Protein AF-A0A1C0BX47-F1 (afdb_monomer)

Secondary structure (DSSP, 8-state):
-HHHHHHHHHHHHHHHHHTHHHHHHHHHHHHHTT-S--HHHHHHH-HHHHHHHHHHHHHHHHHHHHHHHHHHTTSS-HHHHHHHHHHHHHHHHHTT-HHHHHHHHHHHHHHHHHSTT----HHHHTT-HHHHHHHHHHHHHHHHHHHHHHHHHHH-

Mean predicted aligned error: 7.4 Å

Foldseek 3Di:
DLLVVLLVLLVVLLVVLLCLLVVLVVVVVVVCVVPPDDPVRCVVVDVVSVLSNLLSVLSNLVSVLSVLCSVCLPPPCLLLNLVLLVLVLVLCVLSVNVVSNVSSVVSSVSSPVVDPPDPNDVVVLVPDPSSVVSVVSSVVSNVSSVVSSVSVVVVD

Nearest PDB structures (foldseek):
  1i4t-assembly2_A-2  TM=2.248E-01  e=2.050E+00  Homo sapiens
  1i4d-assembly1_B  TM=2.507E-01  e=2.766E+00  Homo sapiens
  1i4d-assembly1_A  TM=2.828E-01  e=4.123E+00  Homo sapiens

Solvent-accessible surface area (backbone atoms only — not comparable to full-atom values): 8560 Å² total; per-residue (Å²): 118,68,66,64,56,52,47,49,52,45,50,52,52,26,53,58,27,53,44,34,46,56,53,50,51,52,56,50,52,59,64,36,65,93,45,101,52,52,74,66,55,47,39,71,73,33,63,68,56,41,42,51,49,53,50,26,60,50,30,40,57,53,21,50,50,44,50,54,45,59,73,45,70,82,50,100,48,60,67,48,49,46,54,48,46,52,52,51,33,52,27,27,58,48,59,65,39,62,71,59,27,53,54,47,51,52,50,43,53,54,55,52,71,70,50,84,78,76,76,85,56,68,80,64,44,77,77,33,74,67,43,51,54,50,49,53,56,47,50,54,51,36,52,53,20,52,51,46,35,54,53,50,62,74,74,106

Radius of gyration: 17.65 Å; Cα contacts (8 Å, |Δi|>4): 127; chains: 1; bounding box: 40×37×51 Å

Structure (mmCIF, N/CA/C/O backbone):
data_AF-A0A1C0BX47-F1
#
_entry.id   AF-A0A1C0BX47-F1
#
loop_
_atom_site.group_PDB
_atom_site.id
_atom_site.type_symbol
_atom_site.label_atom_id
_atom_site.label_alt_id
_atom_site.label_comp_id
_atom_site.label_asym_id
_atom_site.label_entity_id
_atom_site.label_seq_id
_atom_site.pdbx_PDB_ins_code
_atom_site.Cartn_x
_atom_site.Cartn_y
_atom_site.Cartn_z
_atom_site.occupancy
_atom_site.B_iso_or_equiv
_atom_site.auth_seq_id
_atom_site.auth_comp_id
_atom_site.auth_asym_id
_atom_site.auth_atom_id
_atom_site.pdbx_PDB_model_num
ATOM 1 N N . MET A 1 1 ? 18.351 7.161 -19.529 1.00 45.78 1 MET A N 1
ATOM 2 C CA . MET A 1 1 ? 17.428 8.262 -19.150 1.00 45.78 1 MET A CA 1
ATOM 3 C C . MET A 1 1 ? 16.031 7.789 -18.699 1.00 45.78 1 MET A C 1
ATOM 5 O O . MET A 1 1 ? 15.492 8.370 -17.764 1.00 45.78 1 MET A O 1
ATOM 9 N N . LYS A 1 2 ? 15.442 6.728 -19.290 1.00 59.78 2 LYS A N 1
ATOM 10 C CA . LYS A 1 2 ? 14.121 6.189 -18.876 1.00 59.78 2 LYS A CA 1
ATOM 11 C C . LYS A 1 2 ? 14.103 5.547 -17.471 1.00 59.78 2 LYS A C 1
ATOM 13 O O . LYS A 1 2 ? 13.150 5.755 -16.728 1.00 59.78 2 LYS A O 1
ATOM 18 N N . THR A 1 3 ? 15.180 4.867 -17.065 1.00 67.62 3 THR A N 1
ATOM 19 C CA . THR A 1 3 ? 15.319 4.230 -15.735 1.00 67.62 3 THR A CA 1
ATOM 20 C C . THR A 1 3 ? 15.207 5.208 -14.572 1.00 67.62 3 THR A C 1
ATOM 22 O O . THR A 1 3 ? 14.560 4.907 -13.576 1.00 67.62 3 THR A O 1
ATOM 25 N N . THR A 1 4 ? 15.823 6.386 -14.682 1.00 73.69 4 THR A N 1
ATOM 26 C CA . THR A 1 4 ? 15.829 7.388 -13.608 1.00 73.69 4 THR A CA 1
ATOM 27 C C . THR A 1 4 ? 14.433 7.955 -13.368 1.00 73.69 4 THR A C 1
ATOM 29 O O . THR A 1 4 ? 14.046 8.150 -12.221 1.00 73.69 4 THR A O 1
ATOM 32 N N . LYS A 1 5 ? 13.646 8.163 -14.436 1.00 80.31 5 LYS A N 1
ATOM 33 C CA . LYS A 1 5 ? 12.240 8.581 -14.322 1.00 80.31 5 LYS A CA 1
ATOM 34 C C . LYS A 1 5 ? 11.388 7.486 -13.672 1.00 80.31 5 LYS A C 1
ATOM 36 O O . LYS A 1 5 ? 10.643 7.788 -12.750 1.00 80.31 5 LYS A O 1
ATOM 41 N N . LEU A 1 6 ? 11.554 6.224 -14.078 1.00 80.94 6 LEU A N 1
ATOM 42 C CA . LEU A 1 6 ? 10.836 5.094 -13.474 1.00 80.94 6 LEU A CA 1
ATOM 43 C C . LEU A 1 6 ? 11.162 4.947 -11.979 1.00 80.94 6 LEU A C 1
ATOM 45 O O . LEU A 1 6 ? 10.259 4.871 -11.154 1.00 80.94 6 LEU A O 1
ATOM 49 N N . LYS A 1 7 ? 12.444 5.018 -11.601 1.00 84.00 7 LYS A N 1
ATOM 50 C CA . LYS A 1 7 ? 12.859 4.975 -10.189 1.00 84.00 7 LYS A CA 1
ATOM 51 C C . LYS A 1 7 ? 12.267 6.115 -9.356 1.00 84.00 7 LYS A C 1
ATOM 53 O O . LYS A 1 7 ? 11.941 5.887 -8.195 1.00 84.00 7 LYS A O 1
ATOM 58 N N . LYS A 1 8 ? 12.109 7.315 -9.931 1.00 86.50 8 LYS A N 1
ATOM 59 C CA . LYS A 1 8 ? 11.425 8.435 -9.263 1.00 86.50 8 LYS A CA 1
ATOM 60 C C . LYS A 1 8 ? 9.955 8.110 -8.984 1.00 86.50 8 LYS A C 1
ATOM 62 O O . LYS A 1 8 ? 9.528 8.299 -7.853 1.00 86.50 8 LYS A O 1
ATOM 67 N N . TRP A 1 9 ? 9.227 7.556 -9.957 1.00 87.62 9 TRP A N 1
ATOM 68 C CA . TRP A 1 9 ? 7.834 7.129 -9.765 1.00 87.62 9 TRP A CA 1
ATOM 69 C C . TRP A 1 9 ? 7.689 6.076 -8.660 1.00 87.62 9 TRP A C 1
ATOM 71 O O . TRP A 1 9 ? 6.834 6.221 -7.791 1.00 87.62 9 TRP A O 1
ATOM 81 N N . TYR A 1 10 ? 8.570 5.070 -8.632 1.00 87.38 10 TYR A N 1
ATOM 82 C CA . TYR A 1 10 ? 8.589 4.076 -7.551 1.00 87.38 10 TYR A CA 1
ATOM 83 C C . TYR A 1 10 ? 8.862 4.705 -6.180 1.00 87.38 10 TYR A C 1
ATOM 85 O O . TYR A 1 10 ? 8.201 4.355 -5.208 1.00 87.38 10 TYR A O 1
ATOM 93 N N . SER A 1 11 ? 9.809 5.644 -6.083 1.00 90.12 11 SER A N 1
ATOM 94 C CA . SER A 1 11 ? 10.070 6.350 -4.822 1.00 90.12 11 SER A CA 1
ATOM 95 C C . SER A 1 11 ? 8.883 7.212 -4.379 1.00 90.12 11 SER A C 1
ATOM 97 O O . SER A 1 11 ? 8.585 7.238 -3.191 1.00 90.12 11 SER A O 1
ATOM 99 N N . MET A 1 12 ? 8.185 7.886 -5.299 1.00 89.81 12 MET A N 1
ATOM 100 C CA . MET A 1 12 ? 6.980 8.659 -4.960 1.00 89.81 12 MET A CA 1
ATOM 101 C C . MET A 1 12 ? 5.876 7.755 -4.403 1.00 89.81 12 MET A C 1
ATOM 103 O O . MET A 1 12 ? 5.318 8.053 -3.351 1.00 89.81 12 MET A O 1
ATOM 107 N N . ALA A 1 13 ? 5.607 6.623 -5.060 1.00 89.75 13 ALA A N 1
ATOM 108 C CA . ALA A 1 13 ? 4.628 5.651 -4.577 1.00 89.75 13 ALA A CA 1
ATOM 109 C C . ALA A 1 13 ? 5.023 5.055 -3.216 1.00 89.75 13 ALA A C 1
ATOM 111 O O . ALA A 1 13 ? 4.173 4.921 -2.342 1.00 89.75 13 ALA A O 1
ATOM 112 N N . GLN A 1 14 ? 6.314 4.760 -3.014 1.00 91.56 14 GLN A N 1
ATOM 113 C CA . GLN A 1 14 ? 6.843 4.289 -1.733 1.00 91.56 14 GLN A CA 1
ATOM 114 C C . GLN A 1 14 ? 6.539 5.290 -0.608 1.00 91.56 14 GLN A C 1
ATOM 116 O O . GLN A 1 14 ? 6.008 4.898 0.426 1.00 91.56 14 GLN A O 1
ATOM 121 N N . VAL A 1 15 ? 6.836 6.578 -0.816 1.00 91.69 15 VAL A N 1
ATOM 122 C CA . VAL A 1 15 ? 6.554 7.624 0.180 1.00 91.69 15 VAL A CA 1
ATOM 123 C C . VAL A 1 15 ? 5.054 7.709 0.459 1.00 91.69 15 VAL A C 1
ATOM 125 O O . VAL A 1 15 ? 4.657 7.683 1.617 1.00 91.69 15 VAL A O 1
ATOM 128 N N . LEU A 1 16 ? 4.212 7.732 -0.576 1.00 91.00 16 LEU A N 1
ATOM 129 C CA . LEU A 1 16 ? 2.755 7.818 -0.412 1.00 91.00 16 LEU A CA 1
ATOM 130 C C . LEU A 1 16 ? 2.160 6.646 0.382 1.00 91.00 16 LEU A C 1
ATOM 132 O O . LEU A 1 16 ? 1.233 6.854 1.162 1.00 91.00 16 LEU A O 1
ATOM 136 N N . LEU A 1 17 ? 2.679 5.432 0.191 1.00 89.44 17 LEU A N 1
ATOM 137 C CA . LEU A 1 17 ? 2.257 4.241 0.937 1.00 89.44 17 LEU A CA 1
ATOM 138 C C . LEU A 1 17 ? 2.780 4.245 2.382 1.00 89.44 17 LEU A C 1
ATOM 140 O O . LEU A 1 17 ? 2.068 3.837 3.294 1.00 89.44 17 LEU A O 1
ATOM 144 N N . CYS A 1 18 ? 3.996 4.742 2.624 1.00 90.81 18 CYS A N 1
ATOM 145 C CA . CYS A 1 18 ? 4.516 4.909 3.986 1.00 90.81 18 CYS A CA 1
ATOM 146 C C . CYS A 1 18 ? 3.773 5.992 4.781 1.00 90.81 18 CYS A C 1
ATOM 148 O O . CYS A 1 18 ? 3.770 5.941 6.006 1.00 90.81 18 CYS A O 1
ATOM 150 N N . MET A 1 19 ? 3.140 6.957 4.108 1.00 89.94 19 MET A N 1
ATOM 151 C CA . MET A 1 19 ? 2.367 8.017 4.763 1.00 89.94 19 MET A CA 1
ATOM 152 C C . MET A 1 19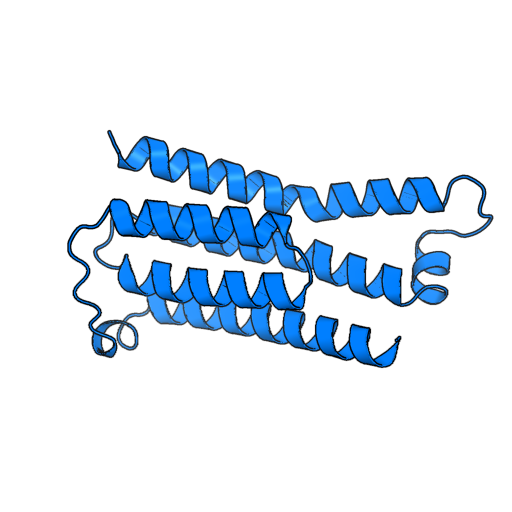 ? 0.958 7.569 5.185 1.00 89.94 19 MET A C 1
ATOM 154 O O . MET A 1 19 ? 0.318 8.286 5.952 1.00 89.94 19 MET A O 1
ATOM 158 N N . THR A 1 20 ? 0.457 6.404 4.743 1.00 89.88 20 THR A N 1
ATOM 159 C CA . THR A 1 20 ? -0.915 5.971 5.079 1.00 89.88 20 THR A CA 1
ATOM 160 C C . THR A 1 20 ? -1.181 5.857 6.585 1.00 89.88 20 THR A C 1
ATOM 162 O O . THR A 1 20 ? -2.204 6.382 7.016 1.00 89.88 20 THR A O 1
ATOM 165 N N . PRO A 1 21 ? -0.313 5.242 7.416 1.00 88.81 21 PRO A N 1
ATOM 166 C CA . PRO A 1 21 ? -0.556 5.162 8.859 1.00 88.81 21 PRO A CA 1
ATOM 167 C C . PRO A 1 21 ? -0.703 6.542 9.509 1.00 88.81 21 PRO A C 1
ATOM 169 O O . PRO A 1 21 ? -1.532 6.731 10.394 1.00 88.81 21 PRO A O 1
ATOM 172 N N . ILE A 1 22 ? 0.058 7.527 9.023 1.00 90.50 22 ILE A N 1
ATOM 173 C CA . ILE A 1 22 ? -0.014 8.912 9.499 1.00 90.50 22 ILE A CA 1
ATOM 174 C C . ILE A 1 22 ? -1.348 9.541 9.083 1.00 90.50 22 ILE A C 1
ATOM 176 O O . ILE A 1 22 ? -2.015 10.166 9.902 1.00 90.50 22 ILE A O 1
ATOM 180 N N . MET A 1 23 ? -1.775 9.340 7.832 1.00 89.06 23 MET A N 1
ATOM 181 C CA . MET A 1 23 ? -3.084 9.807 7.358 1.00 89.06 23 MET A CA 1
ATOM 182 C C . MET A 1 23 ? -4.235 9.194 8.164 1.00 89.06 23 MET A C 1
ATOM 184 O O . MET A 1 23 ? -5.155 9.912 8.548 1.00 89.06 23 MET A O 1
ATOM 188 N N . PHE A 1 24 ? -4.159 7.897 8.467 1.00 89.75 24 PHE A N 1
ATOM 189 C CA . PHE A 1 24 ? -5.136 7.217 9.312 1.00 89.75 24 PHE A CA 1
ATOM 190 C C . PHE A 1 24 ? -5.180 7.822 10.722 1.00 89.75 24 PHE A C 1
ATOM 192 O O . PHE A 1 24 ? -6.253 8.155 11.218 1.00 89.75 24 PHE A O 1
ATOM 199 N N . TYR A 1 25 ? -4.019 8.035 11.348 1.00 88.56 25 TYR A N 1
ATOM 200 C CA . TYR A 1 25 ? -3.942 8.643 12.676 1.00 88.56 25 TYR A CA 1
ATOM 201 C C . TYR A 1 25 ? -4.584 10.036 12.715 1.00 88.56 25 TYR A C 1
ATOM 203 O O . TYR A 1 25 ? -5.325 10.354 13.644 1.00 88.56 25 TYR A O 1
ATOM 211 N N . ILE A 1 26 ? -4.345 10.853 11.685 1.00 88.50 26 ILE A N 1
ATOM 212 C CA . ILE A 1 26 ? -4.970 12.174 11.544 1.00 88.50 26 ILE A CA 1
ATOM 213 C C . ILE A 1 26 ? -6.497 12.037 11.448 1.00 88.50 26 ILE A C 1
ATOM 215 O O . ILE A 1 26 ? -7.218 12.730 12.162 1.00 88.50 26 ILE A O 1
ATOM 219 N N . GLN A 1 27 ? -7.002 11.123 10.614 1.00 87.00 27 GLN A N 1
ATOM 220 C CA . GLN A 1 27 ? -8.445 10.883 10.464 1.00 87.00 27 GLN A CA 1
ATOM 221 C C . GLN A 1 27 ? -9.104 10.453 11.778 1.00 87.00 27 GLN A C 1
ATOM 223 O O . GLN A 1 27 ? -10.191 10.928 12.107 1.00 87.00 27 GLN A O 1
ATOM 228 N N . VAL A 1 28 ? -8.447 9.581 12.540 1.00 87.31 28 VAL A N 1
ATOM 229 C CA . VAL A 1 28 ? -8.957 9.146 13.841 1.00 87.31 28 VAL A CA 1
ATOM 230 C C . VAL A 1 28 ? -8.893 10.274 14.863 1.00 87.31 28 VAL A C 1
ATOM 232 O O . VAL A 1 28 ? -9.862 10.493 15.578 1.00 87.31 28 VAL A O 1
ATOM 235 N N . SER A 1 29 ? -7.815 11.056 14.873 1.00 85.69 29 SER A N 1
ATOM 236 C CA . SER A 1 29 ? -7.683 12.224 15.749 1.00 85.69 29 SER A CA 1
ATOM 237 C C . SER A 1 29 ? -8.824 13.223 15.530 1.00 85.69 29 SER A C 1
ATOM 239 O O . SER A 1 29 ? -9.369 13.746 16.496 1.00 85.69 29 SER A O 1
ATOM 241 N N . TYR A 1 30 ? -9.265 13.427 14.284 1.00 85.56 30 TYR A N 1
ATOM 242 C CA . TYR A 1 30 ? -10.454 14.235 13.995 1.00 85.56 30 TYR A CA 1
ATOM 243 C C . TYR A 1 30 ? -11.755 13.635 14.531 1.00 85.56 30 TYR A C 1
ATOM 245 O O . TYR A 1 30 ? -12.597 14.385 15.014 1.00 85.56 30 TYR A O 1
ATOM 253 N N . LYS A 1 31 ? -11.926 12.309 14.476 1.00 82.12 31 LYS A N 1
ATOM 254 C CA . LYS A 1 31 ? -13.089 11.637 15.084 1.00 82.12 31 LYS A CA 1
ATOM 255 C C . LYS A 1 31 ? -13.084 11.725 16.612 1.00 82.12 31 LYS A C 1
ATOM 257 O O . LYS A 1 31 ? -14.150 11.716 17.216 1.00 82.12 31 LYS A O 1
ATOM 262 N N . LEU A 1 32 ? -11.900 11.800 17.219 1.00 83.75 32 LEU A N 1
ATOM 263 C CA . LEU A 1 32 ? -11.744 11.887 18.668 1.00 83.75 32 LEU A CA 1
ATOM 264 C C . LEU A 1 32 ? -12.050 13.290 19.208 1.00 83.75 32 LEU A C 1
ATOM 266 O O . LEU A 1 32 ? -12.492 13.418 20.349 1.00 83.75 32 LEU A O 1
ATOM 270 N N . ILE A 1 33 ? -11.876 14.338 18.392 1.00 80.62 33 ILE A N 1
ATOM 271 C CA . ILE A 1 33 ? -12.233 15.716 18.754 1.00 80.62 33 ILE A CA 1
ATOM 272 C C . ILE A 1 33 ? -13.751 15.800 18.979 1.00 80.62 33 ILE A C 1
ATOM 274 O O . ILE A 1 33 ? -14.541 15.763 18.040 1.00 80.62 33 ILE A O 1
ATOM 278 N N . GLY A 1 34 ? -14.151 15.920 20.247 1.00 71.69 34 GLY A N 1
ATOM 279 C CA . GLY A 1 34 ? -15.555 15.966 20.672 1.00 71.69 34 GLY A CA 1
ATOM 280 C C . GLY A 1 34 ? -16.108 14.641 21.209 1.00 71.69 34 GLY A C 1
ATOM 281 O O . GLY A 1 34 ? -17.237 14.617 21.694 1.00 71.69 34 GLY A O 1
ATOM 282 N N . SER A 1 35 ? -15.323 13.561 21.183 1.00 71.69 35 SER A N 1
ATOM 283 C CA . SER A 1 35 ? -15.628 12.312 21.890 1.00 71.69 35 SER A CA 1
ATOM 284 C C . SER A 1 35 ? -14.833 12.240 23.201 1.00 71.69 35 SER A C 1
ATOM 286 O O . SER A 1 35 ? -13.677 12.647 23.239 1.00 71.69 35 SER A O 1
ATOM 288 N N . ASN A 1 36 ? -15.413 11.692 24.274 1.00 75.62 36 ASN A N 1
ATOM 289 C CA . ASN A 1 36 ? -14.691 11.426 25.534 1.00 75.62 36 ASN A CA 1
ATOM 290 C C . ASN A 1 36 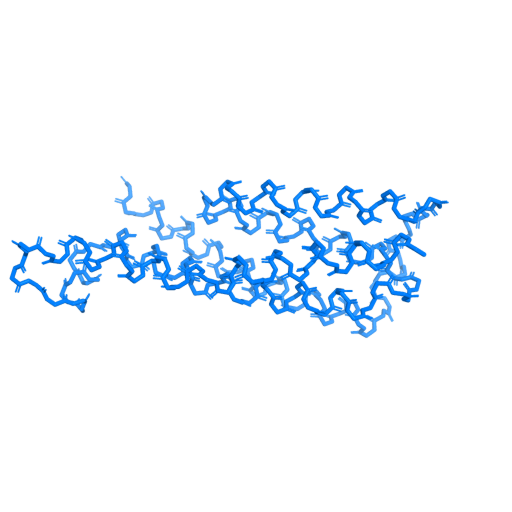? -13.862 10.126 25.485 1.00 75.62 36 ASN A C 1
ATOM 292 O O . ASN A 1 36 ? -13.504 9.577 26.526 1.00 75.62 36 ASN A O 1
ATOM 296 N N . LEU A 1 37 ? -13.628 9.585 24.290 1.00 78.56 37 LEU A N 1
ATOM 297 C CA . LEU A 1 37 ? -12.951 8.312 24.089 1.00 78.56 37 LEU A CA 1
ATOM 298 C C . LEU A 1 37 ? -11.488 8.558 23.739 1.00 78.56 37 LEU A C 1
ATOM 300 O O . LEU A 1 37 ? -11.156 9.544 23.090 1.00 78.56 37 LEU A O 1
ATOM 304 N N . ASP A 1 38 ? -10.627 7.639 24.161 1.00 81.50 38 ASP A N 1
ATOM 305 C CA . ASP A 1 38 ? -9.242 7.571 23.700 1.00 81.50 38 ASP A CA 1
ATOM 306 C C . ASP A 1 38 ? -9.136 6.649 22.469 1.00 81.50 38 ASP A C 1
ATOM 308 O O . ASP A 1 38 ? -10.071 5.905 22.151 1.00 81.50 38 ASP A O 1
ATOM 312 N N . LEU A 1 39 ? -7.991 6.658 21.781 1.00 76.69 39 LEU A N 1
ATOM 313 C CA . LEU A 1 39 ? -7.715 5.836 20.593 1.00 76.69 39 LEU A CA 1
ATOM 314 C C . LEU A 1 39 ? -8.081 4.363 20.784 1.00 76.69 39 LEU A C 1
ATOM 316 O O . LEU A 1 39 ? -8.691 3.753 19.905 1.00 76.69 39 LEU A O 1
ATOM 320 N N . GLN A 1 40 ? -7.717 3.802 21.935 1.00 79.50 40 GLN A N 1
ATOM 321 C CA . GLN A 1 40 ? -8.007 2.412 22.262 1.00 79.50 40 GLN A CA 1
ATOM 322 C C . GLN A 1 40 ? -9.511 2.174 22.443 1.00 79.50 40 GLN A C 1
ATOM 324 O O . GLN A 1 40 ? -10.046 1.217 21.889 1.00 79.50 40 GLN A O 1
ATOM 329 N N . GLY A 1 41 ? -10.208 3.089 23.122 1.00 79.19 41 GLY A N 1
ATOM 330 C CA . GLY A 1 41 ? -11.659 3.011 23.292 1.00 79.19 41 GLY A CA 1
ATOM 331 C C . GLY A 1 41 ? -12.411 3.093 21.961 1.00 79.19 41 GLY A C 1
ATOM 332 O O . GLY A 1 41 ? -13.395 2.386 21.766 1.00 79.19 41 GLY A O 1
ATOM 333 N N . LEU A 1 42 ? -11.919 3.890 21.007 1.00 81.00 42 LEU A N 1
ATOM 334 C CA . LEU A 1 42 ? -12.523 3.981 19.676 1.00 81.00 42 LEU A CA 1
ATOM 335 C C . LEU A 1 42 ? -12.286 2.717 18.832 1.00 81.00 42 LEU A C 1
ATOM 337 O O . LEU A 1 42 ? -13.177 2.299 18.098 1.00 81.00 42 LEU A O 1
ATOM 341 N N . LEU A 1 43 ? -11.106 2.100 18.939 1.00 80.94 43 LEU A N 1
ATOM 342 C CA . LEU A 1 43 ? -10.788 0.838 18.258 1.00 80.94 43 LEU A CA 1
ATOM 343 C C . LEU A 1 43 ? -11.630 -0.334 18.780 1.00 80.94 43 LEU A C 1
ATOM 345 O O . LEU A 1 43 ? -11.986 -1.219 18.006 1.00 80.94 43 LEU A O 1
ATOM 349 N N . GLU A 1 44 ? -11.939 -0.339 20.077 1.00 80.75 44 GLU A N 1
ATOM 350 C CA . GLU A 1 44 ? -12.794 -1.354 20.703 1.00 80.75 44 GLU A CA 1
ATOM 351 C C . GLU A 1 44 ? -14.278 -1.140 20.384 1.00 80.75 44 GLU A C 1
ATOM 353 O O . GLU A 1 44 ? -15.024 -2.108 20.234 1.00 80.75 44 GLU A O 1
ATOM 358 N N . GLN A 1 45 ? -14.710 0.116 20.252 1.00 82.44 45 GLN A N 1
ATOM 359 C CA . GLN A 1 45 ? -16.104 0.450 19.976 1.00 82.44 45 GLN A CA 1
ATOM 360 C C . GLN A 1 45 ? -16.470 0.322 18.490 1.00 82.44 45 GLN A C 1
ATOM 362 O O . GLN A 1 45 ? -17.579 -0.108 18.171 1.00 82.44 45 GLN A O 1
ATOM 367 N N . ASP A 1 46 ? -15.566 0.700 17.581 1.00 84.06 46 ASP A N 1
ATOM 368 C CA . ASP A 1 46 ? -15.805 0.704 16.136 1.00 84.06 46 ASP A CA 1
ATOM 369 C C . ASP A 1 46 ? -14.841 -0.250 15.414 1.00 84.06 46 ASP A C 1
ATOM 371 O O . ASP A 1 46 ? -13.709 0.085 15.044 1.00 84.06 46 ASP A O 1
ATOM 375 N N . ALA A 1 47 ? -15.333 -1.461 15.152 1.00 82.56 47 ALA A N 1
ATOM 376 C CA . ALA A 1 47 ? -14.584 -2.491 14.444 1.00 82.56 47 ALA A CA 1
ATOM 377 C C . ALA A 1 47 ? -14.187 -2.066 13.012 1.00 82.56 47 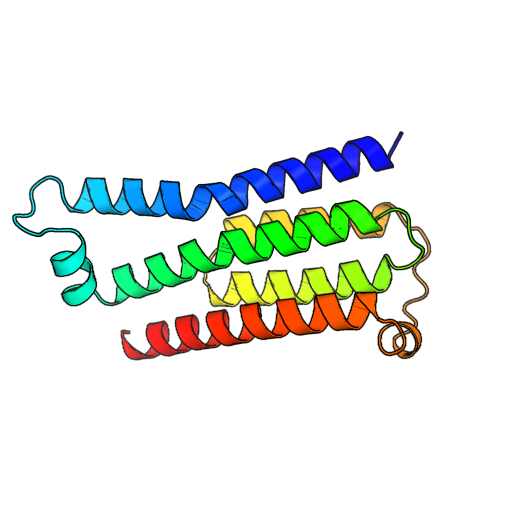ALA A C 1
ATOM 379 O O . ALA A 1 47 ? -13.171 -2.538 12.492 1.00 82.56 47 ALA A O 1
ATOM 380 N N . ALA A 1 48 ? -14.911 -1.131 12.379 1.00 84.75 48 ALA A N 1
ATOM 381 C CA . ALA A 1 48 ? -14.531 -0.603 11.069 1.00 84.75 48 ALA A CA 1
ATOM 382 C C . ALA A 1 48 ? -13.283 0.299 11.153 1.00 84.75 48 ALA A C 1
ATOM 384 O O . ALA A 1 48 ? -12.453 0.308 10.232 1.00 84.75 48 ALA A O 1
ATOM 385 N N . VAL A 1 49 ? -13.096 1.016 12.269 1.00 85.38 49 VAL A N 1
ATOM 386 C CA . VAL A 1 49 ? -11.873 1.795 12.539 1.00 85.38 49 VAL A CA 1
ATOM 387 C C . VAL A 1 49 ? -10.682 0.861 12.759 1.00 85.38 49 VAL A C 1
ATOM 389 O O . VAL A 1 49 ? -9.612 1.110 12.199 1.00 85.38 49 VAL A O 1
ATOM 392 N N . ALA A 1 50 ? -10.870 -0.248 13.478 1.00 86.56 50 ALA A N 1
ATOM 393 C CA . ALA A 1 50 ? -9.825 -1.256 13.677 1.00 86.56 50 ALA A CA 1
ATOM 394 C C . ALA A 1 50 ? -9.373 -1.912 12.359 1.00 86.56 50 ALA A C 1
ATOM 396 O O . ALA A 1 50 ? -8.175 -2.069 12.115 1.00 86.56 50 ALA A O 1
ATOM 397 N N . ILE A 1 51 ? -10.306 -2.226 11.458 1.00 86.88 51 ILE A N 1
ATOM 398 C CA . ILE A 1 51 ? -9.962 -2.742 10.124 1.00 86.88 51 ILE A CA 1
ATOM 399 C C . ILE A 1 51 ? -9.215 -1.698 9.297 1.00 86.88 51 ILE A C 1
ATOM 401 O O . ILE A 1 51 ? -8.220 -2.018 8.646 1.00 86.88 51 ILE A O 1
ATOM 405 N N . SER A 1 52 ? -9.665 -0.445 9.334 1.00 87.06 52 SER A N 1
ATOM 406 C CA . SER A 1 52 ? -9.011 0.649 8.611 1.00 87.06 52 SER A CA 1
ATOM 407 C C . SER A 1 52 ? -7.579 0.885 9.111 1.00 87.06 52 SER A C 1
ATOM 409 O O . SER A 1 52 ? -6.684 1.166 8.312 1.00 87.06 52 SER A O 1
ATOM 411 N N . PHE A 1 53 ? -7.336 0.693 10.411 1.00 88.00 53 PHE A N 1
ATOM 412 C CA . PHE A 1 53 ? -5.999 0.722 11.003 1.00 88.00 53 PHE A CA 1
ATOM 413 C C . PHE A 1 53 ? -5.106 -0.402 10.465 1.00 88.00 53 PHE A C 1
ATOM 415 O O . PHE A 1 53 ? -3.990 -0.147 10.007 1.00 88.00 53 PHE A O 1
ATOM 422 N N . LEU A 1 54 ? -5.613 -1.639 10.463 1.00 88.44 54 LEU A N 1
ATOM 423 C CA . LEU A 1 54 ? -4.925 -2.798 9.886 1.00 88.44 54 LEU A CA 1
ATOM 424 C C . LEU A 1 54 ? -4.578 -2.563 8.409 1.00 88.44 54 LEU A C 1
ATOM 426 O O . LEU A 1 54 ? -3.427 -2.748 8.008 1.00 88.44 54 LEU A O 1
ATOM 430 N N . ALA A 1 55 ? -5.534 -2.069 7.620 1.00 87.81 55 ALA A N 1
ATOM 431 C CA . ALA A 1 55 ? -5.317 -1.709 6.222 1.00 87.81 55 ALA A CA 1
ATOM 432 C C . ALA A 1 55 ? -4.225 -0.635 6.061 1.00 87.81 55 ALA A C 1
ATOM 434 O O . ALA A 1 55 ? -3.374 -0.738 5.173 1.00 87.81 55 ALA A O 1
ATOM 435 N N . ALA A 1 56 ? -4.195 0.373 6.938 1.00 89.31 56 ALA A N 1
ATOM 436 C CA . ALA A 1 56 ? -3.174 1.415 6.915 1.00 89.31 56 ALA A CA 1
ATOM 437 C C . ALA A 1 56 ? -1.769 0.872 7.234 1.00 89.31 56 ALA A C 1
ATOM 439 O O . ALA A 1 56 ? -0.801 1.294 6.598 1.00 89.31 56 ALA A O 1
ATOM 440 N N . ILE A 1 57 ? -1.653 -0.087 8.158 1.00 91.69 57 ILE A N 1
ATOM 441 C CA . ILE A 1 57 ? -0.383 -0.739 8.522 1.00 91.69 57 ILE A CA 1
ATOM 442 C C . ILE A 1 57 ? 0.156 -1.634 7.401 1.00 91.69 57 ILE A C 1
ATOM 444 O O . ILE A 1 57 ? 1.374 -1.744 7.249 1.00 91.69 57 ILE A O 1
ATOM 448 N N . ILE A 1 58 ? -0.709 -2.242 6.585 1.00 91.50 58 ILE A N 1
ATOM 449 C CA . ILE A 1 58 ? -0.282 -3.093 5.461 1.00 91.50 58 ILE A CA 1
ATOM 450 C C . ILE A 1 58 ? 0.471 -2.276 4.389 1.00 91.50 58 ILE A C 1
ATOM 452 O O . ILE A 1 58 ? 1.418 -2.770 3.769 1.00 91.50 58 ILE A O 1
ATOM 456 N N . ASN A 1 59 ? 0.127 -1.001 4.199 1.00 92.06 59 ASN A N 1
ATOM 457 C CA . ASN A 1 59 ? 0.692 -0.167 3.131 1.00 92.06 59 ASN A CA 1
ATOM 458 C C . ASN A 1 59 ? 2.218 0.057 3.210 1.00 92.06 59 ASN A C 1
ATOM 460 O O . ASN A 1 59 ? 2.881 -0.065 2.175 1.00 92.06 59 ASN A O 1
ATOM 464 N N . PRO A 1 60 ? 2.835 0.303 4.381 1.00 90.75 60 PRO A N 1
ATOM 465 C CA . PRO A 1 60 ? 4.289 0.272 4.541 1.00 90.75 60 PRO A CA 1
ATOM 466 C C . PRO A 1 60 ? 4.975 -1.013 4.041 1.00 90.75 60 PRO A C 1
ATOM 468 O O . PRO A 1 60 ? 6.066 -0.937 3.472 1.00 90.75 60 PRO A O 1
ATOM 471 N N . PHE A 1 61 ? 4.349 -2.189 4.175 1.00 90.94 61 PHE A N 1
ATOM 472 C CA . PHE A 1 61 ? 4.915 -3.447 3.659 1.00 90.94 61 PHE A CA 1
ATOM 473 C C . PHE A 1 61 ? 4.892 -3.491 2.126 1.00 90.94 61 PHE A C 1
ATOM 475 O O . PHE A 1 61 ? 5.842 -3.949 1.486 1.00 90.94 61 PHE A O 1
ATOM 482 N N . ILE A 1 62 ? 3.847 -2.933 1.519 1.00 90.25 62 ILE A N 1
ATOM 483 C CA . ILE A 1 62 ? 3.747 -2.760 0.064 1.00 90.25 62 ILE A CA 1
ATOM 484 C C . ILE A 1 62 ? 4.812 -1.771 -0.423 1.00 90.25 62 ILE A C 1
ATOM 486 O O . ILE A 1 62 ? 5.473 -2.008 -1.437 1.00 90.25 62 ILE A O 1
ATOM 490 N N . ALA A 1 63 ? 5.049 -0.692 0.328 1.00 92.00 63 ALA A N 1
ATOM 491 C CA . ALA A 1 63 ? 6.121 0.260 0.052 1.00 92.00 63 ALA A CA 1
ATOM 492 C C . ALA A 1 63 ? 7.508 -0.408 0.097 1.00 92.00 63 ALA A C 1
ATOM 494 O O . ALA A 1 63 ? 8.358 -0.138 -0.759 1.00 92.00 63 ALA A O 1
ATOM 495 N N . TYR A 1 64 ? 7.730 -1.313 1.053 1.00 90.31 64 TYR A N 1
ATOM 496 C CA . TYR A 1 64 ? 8.954 -2.109 1.140 1.00 90.31 64 TYR A CA 1
ATOM 497 C C . TYR A 1 64 ? 9.136 -3.024 -0.083 1.00 90.31 64 TYR A C 1
ATOM 499 O O . TYR A 1 64 ? 10.216 -3.058 -0.677 1.00 90.31 64 TYR A O 1
ATOM 507 N N . GLN A 1 65 ? 8.073 -3.683 -0.550 1.00 89.12 65 GLN A N 1
ATOM 508 C CA . GLN A 1 65 ? 8.116 -4.457 -1.797 1.00 89.12 65 GLN A CA 1
ATOM 509 C C . GLN A 1 65 ? 8.472 -3.593 -3.015 1.00 89.12 65 GLN A C 1
ATOM 511 O O . GLN A 1 65 ? 9.357 -3.942 -3.801 1.00 89.12 65 GLN A O 1
ATOM 516 N N . LEU A 1 66 ? 7.864 -2.410 -3.141 1.00 89.44 66 LEU A N 1
ATOM 517 C CA . LEU A 1 66 ? 8.208 -1.458 -4.203 1.00 89.44 66 LEU A CA 1
ATOM 518 C C . LEU A 1 66 ? 9.675 -1.014 -4.138 1.00 89.44 66 LEU A C 1
ATOM 520 O O . LEU A 1 66 ? 10.300 -0.795 -5.183 1.00 89.44 66 LEU A O 1
ATOM 524 N N . HIS A 1 67 ? 10.247 -0.894 -2.938 1.00 88.94 67 HIS A N 1
ATOM 525 C CA . HIS A 1 67 ? 11.668 -0.608 -2.767 1.00 88.94 67 HIS A CA 1
ATOM 526 C C . HIS A 1 67 ? 12.544 -1.730 -3.340 1.00 88.94 67 HIS A C 1
ATOM 528 O O . HIS A 1 67 ? 13.494 -1.449 -4.082 1.00 88.94 67 HIS A O 1
ATOM 534 N N . ASN A 1 68 ? 12.196 -2.987 -3.063 1.00 85.25 68 ASN A N 1
ATOM 535 C CA . ASN A 1 68 ? 12.921 -4.142 -3.588 1.00 85.25 68 ASN A CA 1
ATOM 536 C C . ASN A 1 68 ? 12.821 -4.212 -5.118 1.00 85.25 68 ASN A C 1
ATOM 538 O O . ASN A 1 68 ? 13.842 -4.354 -5.796 1.00 85.25 68 ASN A O 1
ATOM 542 N N . PHE A 1 69 ? 11.632 -3.969 -5.681 1.00 85.75 69 PHE A N 1
ATOM 543 C CA . PHE A 1 69 ? 11.459 -3.871 -7.133 1.00 85.75 69 PHE A CA 1
ATOM 544 C C . PHE A 1 69 ? 12.354 -2.778 -7.718 1.00 85.75 69 PHE A C 1
ATOM 546 O O . PHE A 1 69 ? 13.101 -3.032 -8.660 1.00 85.75 69 PHE A O 1
ATOM 553 N N . LYS A 1 70 ? 12.366 -1.580 -7.119 1.00 84.50 70 LYS A N 1
ATOM 554 C CA . LYS A 1 70 ? 13.194 -0.444 -7.561 1.00 84.50 70 LYS A CA 1
ATOM 555 C C . LYS A 1 70 ? 14.690 -0.777 -7.611 1.00 84.50 70 LYS A C 1
ATOM 557 O O . LYS A 1 70 ? 15.393 -0.281 -8.505 1.00 84.50 70 LYS A O 1
ATOM 562 N N . LYS A 1 71 ? 15.183 -1.576 -6.658 1.00 81.69 71 LYS A N 1
ATOM 563 C CA . LYS A 1 71 ? 16.579 -2.043 -6.609 1.00 81.69 71 LYS A CA 1
ATOM 564 C C . LYS A 1 71 ? 16.885 -2.976 -7.787 1.00 81.69 71 LYS A C 1
ATOM 566 O O . LYS A 1 71 ? 17.906 -2.789 -8.449 1.00 81.69 71 LYS A O 1
ATOM 571 N N . ASN A 1 72 ? 15.944 -3.861 -8.108 1.00 76.31 72 ASN A N 1
ATOM 572 C CA . ASN A 1 72 ? 16.108 -4.943 -9.078 1.00 76.31 72 ASN A CA 1
ATOM 573 C C . ASN A 1 72 ? 15.546 -4.632 -10.483 1.00 76.31 72 ASN A C 1
ATOM 575 O O . ASN A 1 72 ? 15.706 -5.422 -11.400 1.00 76.31 72 ASN A O 1
ATOM 579 N N . LEU A 1 73 ? 15.024 -3.422 -10.731 1.00 73.12 73 LEU A N 1
ATOM 580 C CA . LEU A 1 73 ? 14.567 -2.947 -12.056 1.00 73.12 73 LEU A CA 1
ATOM 581 C C . LEU A 1 73 ? 15.616 -3.022 -13.191 1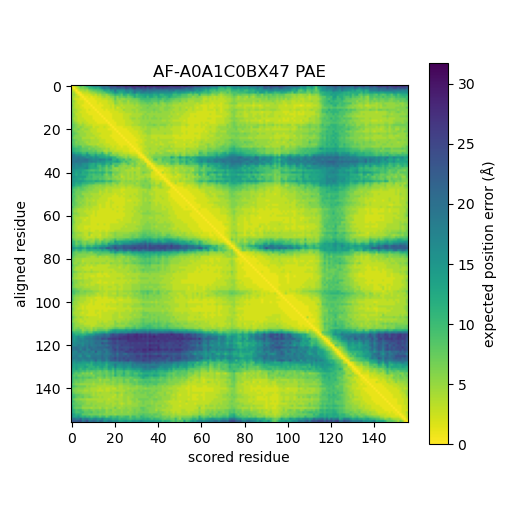.00 73.12 73 LEU A C 1
ATOM 583 O O . LEU A 1 73 ? 15.266 -2.831 -14.352 1.00 73.12 73 LEU A O 1
ATOM 587 N N . LYS A 1 74 ? 16.908 -3.195 -12.876 1.00 65.56 74 LYS A N 1
ATOM 588 C CA . LYS A 1 74 ? 17.983 -3.346 -13.875 1.00 65.56 74 LYS A CA 1
ATOM 589 C C . LYS A 1 74 ? 18.321 -4.810 -14.190 1.00 65.56 74 LYS A C 1
ATOM 591 O O . LYS A 1 74 ? 19.014 -5.035 -15.181 1.00 65.56 74 LYS A O 1
ATOM 596 N N . SER A 1 75 ? 17.899 -5.776 -13.370 1.00 61.88 75 SER A N 1
ATOM 597 C CA . SER A 1 75 ? 18.082 -7.198 -13.679 1.00 61.88 75 SER A CA 1
ATOM 598 C C . SER A 1 75 ? 17.002 -7.647 -14.675 1.00 61.88 75 SER A C 1
ATOM 600 O O . SER A 1 75 ? 15.939 -7.033 -14.760 1.00 61.88 75 SER A O 1
ATOM 602 N N . LYS A 1 76 ? 17.265 -8.704 -15.458 1.00 59.12 76 LYS A N 1
ATOM 603 C CA . LYS A 1 76 ? 16.360 -9.296 -16.477 1.00 59.12 76 LYS A CA 1
ATOM 604 C C . LYS A 1 76 ? 15.059 -9.905 -15.896 1.00 59.12 76 LYS A C 1
ATOM 606 O O . LYS A 1 76 ? 14.467 -10.802 -16.487 1.00 59.12 76 LYS A O 1
ATOM 611 N N . GLU A 1 77 ? 14.607 -9.447 -14.734 1.00 68.44 77 GLU A N 1
ATOM 612 C CA . GLU A 1 77 ? 13.518 -10.027 -13.937 1.00 68.44 77 GLU A CA 1
ATOM 613 C C . GLU A 1 77 ? 12.239 -9.183 -13.972 1.00 68.44 77 GLU A C 1
ATOM 615 O O . GLU A 1 77 ? 11.391 -9.256 -13.080 1.00 68.44 77 GLU A O 1
ATOM 620 N N . THR A 1 78 ? 12.072 -8.362 -15.009 1.00 73.88 78 THR A N 1
ATOM 621 C CA . THR A 1 78 ? 10.912 -7.475 -15.142 1.00 73.88 78 THR A CA 1
ATOM 622 C C .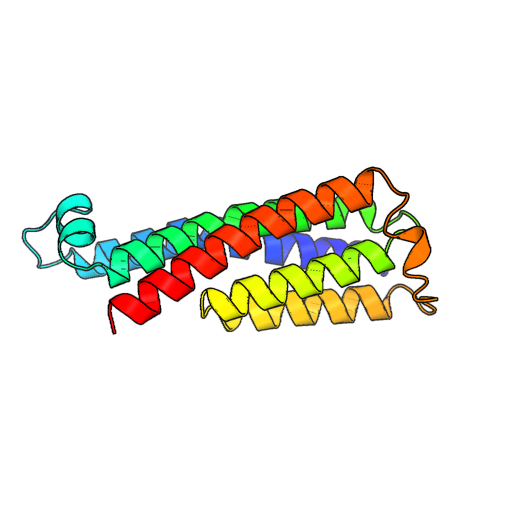 THR A 1 78 ? 9.585 -8.247 -15.155 1.00 73.88 78 THR A C 1
ATOM 624 O O . THR A 1 78 ? 8.597 -7.755 -14.613 1.00 73.88 78 THR A O 1
ATOM 627 N N . SER A 1 79 ? 9.559 -9.485 -15.665 1.00 74.62 79 SER A N 1
ATOM 628 C CA . SER A 1 79 ? 8.376 -10.361 -15.621 1.00 74.62 79 SER A CA 1
ATOM 629 C C . SER A 1 79 ? 7.949 -10.730 -14.194 1.00 74.62 79 SER A C 1
ATOM 631 O O . SER A 1 79 ? 6.765 -10.638 -13.872 1.00 74.62 79 SER A O 1
ATOM 633 N N . SER A 1 80 ? 8.894 -11.087 -13.320 1.00 77.00 80 SER A N 1
ATOM 634 C CA . SER A 1 80 ? 8.618 -11.426 -11.916 1.00 77.00 80 SER A CA 1
ATOM 635 C C . SER A 1 80 ? 8.126 -10.211 -11.125 1.00 77.00 80 SER A C 1
ATOM 637 O O . SER A 1 80 ? 7.218 -10.331 -10.301 1.00 77.00 80 SER A O 1
ATOM 639 N N . ILE A 1 81 ? 8.679 -9.026 -11.410 1.00 82.50 81 ILE A N 1
ATOM 640 C CA . ILE A 1 81 ? 8.240 -7.759 -10.805 1.00 82.50 81 ILE A CA 1
ATOM 641 C C . ILE A 1 81 ? 6.808 -7.424 -11.235 1.00 82.50 81 ILE A C 1
ATOM 643 O O . ILE A 1 81 ? 5.992 -7.048 -10.397 1.00 82.50 81 ILE A O 1
ATOM 647 N N . LEU A 1 82 ? 6.480 -7.583 -12.521 1.00 83.81 82 LEU A N 1
ATOM 648 C CA . LEU A 1 82 ? 5.127 -7.338 -13.029 1.00 83.81 82 LEU A CA 1
ATOM 649 C C . LEU A 1 82 ? 4.105 -8.298 -12.419 1.00 83.81 82 LEU A C 1
ATOM 651 O O . LEU A 1 82 ? 3.055 -7.848 -11.969 1.00 83.81 82 LEU A O 1
ATOM 655 N N . PHE A 1 83 ? 4.422 -9.592 -12.341 1.00 83.31 83 PHE A N 1
ATOM 656 C CA . PHE A 1 83 ? 3.556 -10.566 -11.673 1.00 83.31 83 PHE A CA 1
ATOM 657 C C . PHE A 1 83 ? 3.335 -10.205 -10.198 1.00 83.31 83 PHE A C 1
ATOM 659 O O . PHE A 1 83 ? 2.209 -10.218 -9.701 1.00 83.31 83 PHE A O 1
ATOM 666 N N . SER A 1 84 ? 4.401 -9.791 -9.513 1.00 87.88 84 SER A N 1
ATOM 667 C CA . SER A 1 84 ? 4.311 -9.375 -8.115 1.00 87.88 84 SER A CA 1
ATOM 668 C C . SER A 1 84 ? 3.487 -8.091 -7.944 1.00 87.88 84 SER A C 1
ATOM 670 O O . SER A 1 84 ? 2.713 -7.984 -6.997 1.00 87.88 84 SER A O 1
ATOM 672 N N . LEU A 1 85 ? 3.575 -7.138 -8.875 1.00 88.62 85 LEU A N 1
ATOM 673 C CA . LEU A 1 85 ? 2.727 -5.943 -8.872 1.00 88.62 85 LEU A CA 1
ATOM 674 C C . LEU A 1 85 ? 1.243 -6.276 -9.035 1.00 88.62 85 LEU A C 1
ATOM 676 O O . LEU A 1 85 ? 0.425 -5.654 -8.365 1.00 88.62 85 LEU A O 1
ATOM 680 N N . VAL A 1 86 ? 0.889 -7.262 -9.865 1.00 89.38 86 VAL A N 1
ATOM 681 C CA . VAL A 1 86 ? -0.506 -7.721 -9.989 1.00 89.38 86 VAL A CA 1
ATOM 682 C C . VAL A 1 86 ? -1.015 -8.253 -8.648 1.00 89.38 86 VAL A C 1
ATOM 684 O O . VAL A 1 86 ? -2.106 -7.882 -8.225 1.00 89.38 86 VAL A O 1
ATOM 687 N N . GLY A 1 87 ? -0.206 -9.041 -7.932 1.00 89.50 87 GLY A N 1
ATOM 688 C CA . GLY A 1 87 ? -0.554 -9.501 -6.582 1.00 89.50 87 GLY A CA 1
ATOM 689 C C . GLY A 1 87 ? -0.802 -8.350 -5.599 1.00 89.50 87 GLY A C 1
ATOM 690 O O . GLY A 1 87 ? -1.770 -8.381 -4.845 1.00 89.50 87 GLY A O 1
ATOM 691 N N . LEU A 1 88 ? 0.019 -7.296 -5.653 1.00 92.00 88 LEU A N 1
ATOM 692 C CA . LEU A 1 88 ? -0.175 -6.102 -4.821 1.00 92.00 88 LEU A CA 1
ATOM 693 C C . LEU A 1 88 ? -1.430 -5.309 -5.215 1.00 92.00 88 LEU A C 1
ATOM 695 O O . LEU A 1 88 ? -2.112 -4.787 -4.341 1.00 92.00 88 LEU A O 1
ATOM 699 N N . VAL A 1 89 ? -1.768 -5.234 -6.505 1.00 93.31 89 VAL A N 1
ATOM 700 C CA . VAL A 1 89 ? -3.022 -4.612 -6.968 1.00 93.31 89 VAL A CA 1
ATOM 701 C C . VAL A 1 89 ? -4.230 -5.355 -6.405 1.00 93.31 89 VAL A C 1
ATOM 703 O O . VAL A 1 89 ? -5.151 -4.717 -5.901 1.00 93.31 89 VAL A O 1
ATOM 706 N N . VAL A 1 90 ? -4.208 -6.690 -6.447 1.00 92.38 90 VAL A N 1
ATOM 707 C CA . VAL A 1 90 ? -5.265 -7.518 -5.855 1.00 92.38 90 VAL A CA 1
ATOM 708 C C . VAL A 1 90 ? -5.366 -7.249 -4.355 1.00 92.38 90 VAL A C 1
ATOM 710 O O . VAL A 1 90 ? -6.458 -6.965 -3.879 1.00 92.38 90 VAL A O 1
ATOM 713 N N . ALA A 1 91 ? -4.247 -7.222 -3.623 1.00 91.88 91 ALA A N 1
ATOM 714 C CA . ALA A 1 91 ? -4.253 -6.879 -2.199 1.00 91.88 91 ALA A CA 1
ATOM 715 C C . ALA A 1 91 ? -4.934 -5.524 -1.921 1.00 91.88 91 ALA A C 1
ATOM 717 O O . ALA A 1 91 ? -5.806 -5.444 -1.058 1.00 91.88 91 ALA A O 1
ATOM 718 N N . GLN A 1 92 ? -4.639 -4.485 -2.713 1.00 91.38 92 GLN A N 1
ATOM 719 C CA . GLN A 1 92 ? -5.251 -3.165 -2.506 1.00 91.38 92 GLN A CA 1
ATOM 720 C C . GLN A 1 92 ? -6.727 -3.101 -2.870 1.00 91.38 92 GLN A C 1
ATOM 722 O O . GLN A 1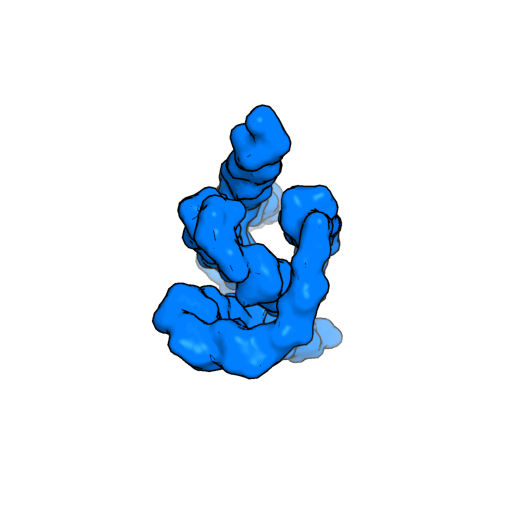 92 ? -7.457 -2.320 -2.259 1.00 91.38 92 GLN A O 1
ATOM 727 N N . LEU A 1 93 ? -7.178 -3.924 -3.819 1.00 91.81 93 LEU A N 1
ATOM 728 C CA . LEU A 1 93 ? -8.604 -4.094 -4.086 1.00 91.81 93 LEU A CA 1
ATOM 729 C C . LEU A 1 93 ? -9.314 -4.727 -2.885 1.00 91.81 93 LEU A C 1
ATOM 731 O O . LEU A 1 93 ? -10.377 -4.245 -2.506 1.00 91.81 93 LEU A O 1
ATOM 735 N N . LEU A 1 94 ? -8.711 -5.738 -2.249 1.00 89.75 94 LEU A N 1
ATOM 736 C CA . LEU A 1 94 ? -9.269 -6.356 -1.040 1.00 89.75 94 LEU A CA 1
ATOM 737 C C . LEU A 1 94 ? -9.315 -5.386 0.147 1.00 89.75 94 LEU A C 1
ATOM 739 O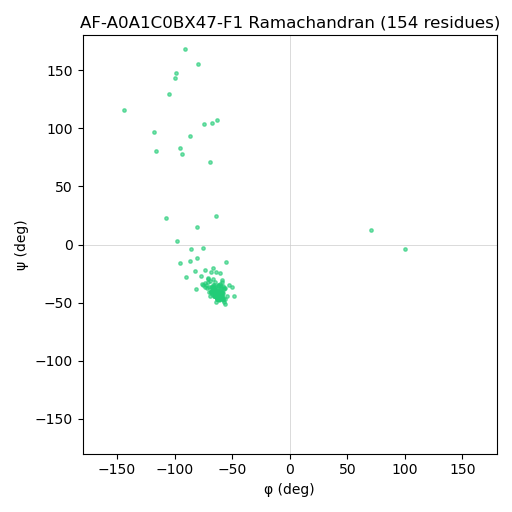 O . LEU A 1 94 ? -10.278 -5.402 0.906 1.00 89.75 94 LEU A O 1
ATOM 743 N N . LEU A 1 95 ? -8.311 -4.518 0.289 1.00 88.50 95 LEU A N 1
ATOM 744 C CA . LEU A 1 95 ? -8.306 -3.457 1.305 1.00 88.50 95 LEU A CA 1
ATOM 745 C C . LEU A 1 95 ? -9.234 -2.276 0.966 1.00 88.50 95 LEU A C 1
ATOM 747 O O . LEU A 1 95 ? -9.321 -1.330 1.745 1.00 88.50 95 LEU A O 1
ATOM 751 N N . GLY A 1 96 ? -9.887 -2.279 -0.201 1.00 87.00 96 GLY A N 1
ATOM 752 C CA . GLY A 1 96 ? -10.781 -1.203 -0.638 1.00 87.00 96 GLY A CA 1
ATOM 753 C C . GLY A 1 96 ? -10.075 0.110 -0.998 1.00 87.00 96 GLY A C 1
ATOM 754 O O . GLY A 1 96 ? -10.727 1.141 -1.162 1.00 87.00 96 GLY A O 1
ATOM 755 N N . ASN A 1 97 ? -8.746 0.114 -1.147 1.00 89.25 97 ASN A N 1
ATOM 756 C CA . ASN A 1 97 ? -7.984 1.338 -1.386 1.00 89.25 97 ASN A CA 1
ATOM 757 C C . ASN A 1 97 ? -7.758 1.610 -2.883 1.00 89.25 97 ASN A C 1
ATOM 759 O O . ASN A 1 97 ? -6.671 1.403 -3.433 1.00 89.25 97 ASN A O 1
ATOM 763 N N . LEU A 1 98 ? -8.804 2.122 -3.538 1.00 88.50 98 LEU A N 1
ATOM 764 C CA . LEU A 1 98 ? -8.818 2.412 -4.979 1.00 88.50 98 LEU A CA 1
ATOM 765 C C . LEU A 1 98 ? -7.729 3.403 -5.418 1.00 88.50 98 LEU A C 1
ATOM 767 O O . LEU A 1 98 ? -7.193 3.291 -6.520 1.00 88.50 98 LEU A O 1
ATOM 771 N N . PHE A 1 99 ? -7.354 4.350 -4.555 1.00 90.25 99 PHE A N 1
ATOM 772 C CA . PHE A 1 99 ? -6.296 5.310 -4.865 1.00 90.25 99 PHE A CA 1
ATOM 773 C C . PHE A 1 99 ? -4.943 4.610 -5.069 1.00 90.25 99 PHE A C 1
ATOM 775 O O . PHE A 1 99 ? -4.264 4.842 -6.076 1.00 90.25 99 PHE A O 1
ATOM 782 N N . TYR A 1 100 ? -4.570 3.693 -4.168 1.00 90.12 100 TYR A N 1
ATOM 783 C CA . TYR A 1 100 ? -3.333 2.923 -4.323 1.00 90.12 100 TYR A CA 1
ATOM 784 C C . TYR A 1 100 ? -3.411 1.892 -5.451 1.00 90.12 100 TYR A C 1
ATOM 786 O O . TYR A 1 100 ? -2.392 1.652 -6.099 1.00 90.12 100 TYR A O 1
ATOM 794 N N . VAL A 1 101 ? -4.595 1.351 -5.760 1.00 92.75 101 VAL A N 1
ATOM 795 C CA . VAL A 1 101 ? -4.799 0.510 -6.955 1.00 92.75 101 VAL A CA 1
ATOM 796 C C . VAL A 1 101 ? -4.384 1.265 -8.219 1.00 92.75 101 VAL A C 1
ATOM 798 O O . VAL A 1 101 ? -3.552 0.770 -8.981 1.00 92.75 101 VAL A O 1
ATOM 801 N N . CYS A 1 102 ? -4.879 2.491 -8.412 1.00 91.81 102 CYS A N 1
ATOM 802 C CA . CYS A 1 102 ? -4.535 3.314 -9.574 1.00 91.81 102 CYS A CA 1
ATOM 803 C C . CYS A 1 102 ? -3.024 3.575 -9.679 1.00 91.81 102 CYS A C 1
ATOM 805 O O . CYS A 1 102 ? -2.445 3.455 -10.762 1.00 91.81 102 CYS A O 1
ATOM 807 N N . ILE A 1 103 ? -2.366 3.879 -8.555 1.00 92.00 103 ILE A N 1
ATOM 808 C CA . ILE A 1 103 ? -0.914 4.111 -8.510 1.00 92.00 103 ILE A CA 1
ATOM 809 C C . ILE A 1 103 ? -0.139 2.846 -8.898 1.00 92.00 103 ILE A C 1
ATOM 811 O O . ILE A 1 103 ? 0.793 2.916 -9.704 1.00 92.00 103 ILE A O 1
ATOM 815 N N . LEU A 1 104 ? -0.510 1.687 -8.351 1.00 91.75 104 LEU A N 1
ATOM 816 C CA . LEU A 1 104 ? 0.175 0.421 -8.621 1.00 91.75 104 LEU A CA 1
ATOM 817 C C . LEU A 1 104 ? -0.026 -0.046 -10.068 1.00 91.75 104 LEU A C 1
ATOM 819 O O . LEU A 1 104 ? 0.939 -0.473 -10.706 1.00 91.75 104 LEU A O 1
ATOM 823 N N . VAL A 1 105 ? -1.235 0.099 -10.617 1.00 91.94 105 VAL A N 1
ATOM 824 C CA . VAL A 1 105 ? -1.517 -0.185 -12.034 1.00 91.94 105 VAL A CA 1
ATOM 825 C C . VAL A 1 105 ? -0.690 0.732 -12.934 1.00 91.94 105 VAL A C 1
ATOM 827 O O . VAL A 1 105 ? -0.045 0.257 -13.872 1.00 91.94 105 VAL A O 1
ATOM 830 N N . PHE A 1 106 ? -0.632 2.030 -12.624 1.00 90.12 106 PHE A N 1
ATOM 831 C CA . PHE A 1 106 ? 0.197 2.980 -13.365 1.00 90.12 106 PHE A CA 1
ATOM 832 C C . PHE A 1 106 ? 1.682 2.587 -13.345 1.00 90.12 106 PHE A C 1
ATOM 834 O O . PHE A 1 106 ? 2.334 2.592 -14.394 1.00 90.12 106 PHE A O 1
ATOM 841 N N . LEU A 1 107 ? 2.217 2.186 -12.187 1.00 88.69 107 LEU A N 1
ATOM 842 C CA . LEU A 1 107 ? 3.585 1.670 -12.088 1.00 88.69 107 LEU A CA 1
ATOM 843 C C . LEU A 1 107 ? 3.786 0.404 -12.926 1.00 88.69 107 LEU A C 1
ATOM 845 O O . LEU A 1 107 ? 4.781 0.316 -13.644 1.00 88.69 107 LEU A O 1
ATOM 849 N N . GLY A 1 108 ? 2.841 -0.538 -12.891 1.00 87.44 108 GLY A N 1
ATOM 850 C CA . GLY A 1 108 ? 2.879 -1.752 -13.709 1.00 87.44 108 GLY A CA 1
ATOM 851 C C . GLY A 1 108 ? 2.948 -1.447 -15.203 1.00 87.44 108 GLY A C 1
ATOM 852 O O . GLY A 1 108 ? 3.825 -1.962 -15.899 1.00 87.44 108 GLY A O 1
ATOM 853 N N . VAL A 1 109 ? 2.105 -0.534 -15.693 1.00 86.88 109 VAL A N 1
ATOM 854 C CA . VAL A 1 109 ? 2.119 -0.101 -17.100 1.00 86.88 109 VAL A CA 1
ATOM 855 C C . VAL A 1 109 ? 3.455 0.544 -17.467 1.00 86.88 109 VAL A C 1
ATOM 857 O O . VAL A 1 109 ? 4.018 0.248 -18.524 1.00 86.88 109 VAL A O 1
ATOM 860 N N . GLN A 1 110 ? 4.000 1.406 -16.608 1.00 85.88 110 GLN A N 1
ATOM 861 C CA . GLN A 1 110 ? 5.284 2.060 -16.878 1.00 85.88 110 GLN A CA 1
ATOM 862 C C . GLN A 1 110 ? 6.454 1.071 -16.884 1.00 85.88 110 GLN A C 1
ATOM 864 O O . GLN A 1 110 ? 7.353 1.194 -17.720 1.00 85.88 110 GLN A O 1
ATOM 869 N N . THR A 1 111 ? 6.420 0.071 -16.007 1.00 83.88 111 THR A N 1
ATOM 870 C CA . THR A 1 111 ? 7.403 -1.016 -15.964 1.00 83.88 111 THR A CA 1
ATOM 871 C C . THR A 1 111 ? 7.293 -1.919 -17.194 1.00 83.88 111 THR A C 1
ATOM 873 O O . THR A 1 111 ? 8.312 -2.240 -17.799 1.00 83.88 111 THR A O 1
ATOM 876 N N . TYR A 1 112 ? 6.080 -2.226 -17.661 1.00 81.75 112 TYR A N 1
ATOM 877 C CA . TYR A 1 112 ? 5.861 -2.974 -18.904 1.00 81.75 112 TYR A CA 1
ATOM 878 C C . TYR A 1 112 ? 6.374 -2.218 -20.140 1.00 81.75 112 TYR A C 1
ATOM 880 O O . TYR A 1 112 ? 7.069 -2.773 -20.987 1.00 81.75 112 TYR A O 1
ATOM 888 N N . ARG A 1 113 ? 6.092 -0.912 -20.238 1.00 79.31 113 ARG A N 1
ATOM 889 C CA . ARG A 1 113 ? 6.558 -0.072 -21.359 1.00 79.31 113 ARG A CA 1
ATOM 890 C C . ARG A 1 113 ? 8.077 0.108 -21.393 1.00 79.31 113 ARG A C 1
ATOM 892 O O . ARG A 1 113 ? 8.606 0.514 -22.433 1.00 79.31 113 ARG A O 1
ATOM 899 N N . TYR A 1 114 ? 8.753 -0.115 -20.268 1.00 73.12 114 TYR A N 1
ATOM 900 C CA . TYR A 1 114 ? 10.201 -0.011 -20.156 1.00 73.12 114 TYR A CA 1
ATOM 901 C C . TYR A 1 114 ? 10.920 -1.209 -20.805 1.00 73.12 114 TYR A C 1
ATOM 903 O O . TYR A 1 114 ? 11.954 -0.991 -21.435 1.00 73.12 114 TYR A O 1
ATOM 911 N N . ASP A 1 115 ? 10.347 -2.416 -20.741 1.00 68.31 115 ASP A N 1
ATOM 912 C CA . ASP A 1 115 ? 10.959 -3.659 -21.234 1.00 68.31 115 ASP A CA 1
ATOM 913 C C . ASP A 1 115 ? 10.139 -4.254 -22.403 1.00 68.31 115 ASP A C 1
ATOM 915 O O . ASP A 1 115 ? 9.281 -5.120 -22.251 1.00 68.31 115 ASP A O 1
ATOM 919 N N . LYS A 1 116 ? 10.349 -3.710 -23.609 1.00 55.38 116 LYS A N 1
ATOM 920 C CA . LYS A 1 116 ? 9.739 -4.167 -24.873 1.00 55.38 116 LYS A CA 1
ATOM 921 C C . LYS A 1 116 ? 10.723 -5.127 -25.572 1.00 55.38 116 LYS A C 1
ATOM 923 O O . LYS A 1 116 ? 11.484 -4.633 -26.402 1.00 55.38 116 LYS A O 1
ATOM 928 N N . PRO A 1 117 ? 10.813 -6.433 -25.258 1.00 54.56 117 PRO A N 1
ATOM 929 C CA . PRO A 1 117 ? 9.675 -7.348 -25.296 1.00 54.56 117 PRO A CA 1
ATOM 930 C C . PRO A 1 117 ? 9.721 -8.406 -24.175 1.00 54.56 117 PRO A C 1
ATOM 932 O O . PRO A 1 117 ? 10.573 -9.296 -24.161 1.00 54.56 117 PRO A O 1
ATOM 935 N N . ILE A 1 118 ? 8.758 -8.371 -23.258 1.00 54.38 118 ILE A N 1
ATOM 936 C CA . ILE A 1 118 ? 8.599 -9.423 -22.250 1.00 54.38 118 ILE A CA 1
ATOM 937 C C . ILE A 1 118 ? 8.162 -10.721 -22.942 1.00 54.38 118 ILE A C 1
ATOM 939 O O . ILE A 1 118 ? 6.997 -10.886 -23.299 1.00 54.38 118 ILE A O 1
ATOM 943 N N . SER A 1 119 ? 9.072 -11.686 -23.096 1.00 48.41 119 SER A N 1
ATOM 944 C CA . SER A 1 119 ? 8.659 -13.080 -23.271 1.00 48.41 119 SER A CA 1
ATOM 945 C C . SER A 1 119 ? 8.189 -13.581 -21.905 1.00 48.41 119 SER A C 1
ATOM 947 O O . SER A 1 119 ? 9.011 -13.833 -21.020 1.00 48.41 119 SER A O 1
ATOM 949 N N . PHE A 1 120 ? 6.875 -13.677 -21.709 1.00 52.38 120 PHE A N 1
ATOM 950 C CA . PHE A 1 120 ? 6.242 -14.119 -20.463 1.00 52.38 120 PHE A CA 1
ATOM 951 C C . PHE A 1 120 ? 6.495 -15.628 -20.244 1.00 52.38 120 PHE A C 1
ATOM 953 O O . PHE A 1 120 ? 5.618 -16.466 -20.417 1.00 52.38 120 PHE A O 1
ATOM 960 N N . LYS A 1 121 ? 7.735 -16.018 -19.927 1.00 51.41 121 LYS A N 1
ATOM 961 C CA . LYS A 1 121 ? 8.088 -17.409 -19.610 1.00 51.41 121 LYS A CA 1
ATOM 962 C C . LYS A 1 121 ? 7.854 -17.661 -18.120 1.00 51.41 121 LYS A C 1
ATOM 964 O O . LYS A 1 121 ? 8.758 -17.442 -17.315 1.00 51.41 121 LYS A O 1
ATOM 969 N N . LEU A 1 122 ? 6.661 -18.159 -17.771 1.00 50.34 122 LEU A N 1
ATOM 970 C CA . LEU A 1 122 ? 6.287 -18.551 -16.397 1.00 50.34 122 LEU A CA 1
ATOM 971 C C . LEU A 1 122 ? 7.327 -19.479 -15.740 1.00 50.34 122 LEU A C 1
ATOM 973 O O . LEU A 1 122 ? 7.624 -19.334 -14.559 1.00 50.34 122 LEU A O 1
ATOM 977 N N . GLY A 1 123 ? 7.937 -20.384 -16.514 1.00 46.81 123 GLY A N 1
ATOM 978 C CA . GLY A 1 123 ? 8.902 -21.366 -16.002 1.00 46.81 123 GLY A CA 1
ATOM 979 C C . GLY A 1 123 ? 10.194 -20.778 -15.415 1.00 46.81 123 GLY A C 1
ATOM 980 O O . GLY A 1 123 ? 10.806 -21.407 -14.556 1.00 46.81 123 GLY A O 1
ATOM 981 N N . ASN A 1 124 ? 10.594 -19.564 -15.813 1.00 50.84 124 ASN A N 1
ATOM 982 C CA . ASN A 1 124 ? 11.787 -18.904 -15.261 1.00 50.84 124 ASN A CA 1
ATOM 983 C C . ASN A 1 124 ? 11.496 -18.100 -13.983 1.00 50.84 124 ASN A C 1
ATOM 985 O O . ASN A 1 124 ? 12.431 -17.738 -13.274 1.00 50.84 124 ASN A O 1
ATOM 989 N N . ILE A 1 125 ? 10.222 -17.839 -13.673 1.00 52.69 125 ILE A N 1
ATOM 990 C CA . ILE A 1 125 ? 9.806 -17.068 -12.491 1.00 52.69 125 ILE A CA 1
ATOM 991 C C . ILE A 1 125 ? 9.983 -17.911 -11.218 1.00 52.69 125 ILE A C 1
ATOM 993 O O . ILE A 1 125 ? 10.356 -17.388 -10.179 1.00 52.69 125 ILE A O 1
ATOM 997 N N . ILE A 1 126 ? 9.795 -19.231 -11.306 1.00 51.53 126 ILE A N 1
ATOM 998 C CA . ILE A 1 126 ? 9.801 -20.142 -10.147 1.00 51.53 126 ILE A CA 1
ATOM 999 C C . ILE A 1 126 ? 11.229 -20.547 -9.725 1.00 51.53 126 ILE A C 1
ATOM 1001 O O . ILE A 1 126 ? 11.463 -20.901 -8.575 1.00 51.53 126 ILE A O 1
ATOM 1005 N N . LYS A 1 127 ? 12.214 -20.470 -10.631 1.00 51.97 127 LYS A N 1
ATOM 1006 C CA . LYS A 1 127 ? 13.595 -20.934 -10.381 1.00 51.97 127 LYS A CA 1
ATOM 1007 C C . LYS A 1 127 ? 14.515 -19.910 -9.708 1.00 51.97 127 LYS A C 1
ATOM 1009 O O . LYS A 1 127 ? 15.669 -20.231 -9.436 1.00 51.97 127 LYS A O 1
ATOM 1014 N N . ASN A 1 128 ? 14.046 -18.687 -9.475 1.00 59.84 128 ASN A N 1
ATOM 1015 C CA . ASN A 1 128 ? 14.896 -17.592 -9.024 1.00 59.84 128 ASN A CA 1
ATOM 1016 C C . ASN A 1 128 ? 14.688 -17.278 -7.533 1.00 59.84 128 ASN A C 1
ATOM 1018 O O . ASN A 1 128 ? 13.559 -17.069 -7.091 1.00 59.84 128 ASN A O 1
ATOM 1022 N N . LYS A 1 129 ? 15.787 -17.199 -6.769 1.00 62.44 129 LYS A N 1
ATOM 1023 C CA . LYS A 1 129 ? 15.788 -16.872 -5.331 1.00 62.44 129 LYS A CA 1
ATOM 1024 C C . LYS A 1 129 ? 15.112 -15.528 -5.039 1.00 62.44 129 LYS A C 1
ATOM 1026 O O . LYS A 1 129 ? 14.380 -15.413 -4.058 1.00 62.44 129 LYS A O 1
ATOM 1031 N N . ASP A 1 130 ? 15.299 -14.539 -5.911 1.00 63.09 130 ASP A N 1
ATOM 1032 C CA . ASP A 1 130 ? 14.697 -13.212 -5.740 1.00 63.09 130 ASP A CA 1
ATOM 1033 C C . ASP A 1 130 ? 13.185 -13.228 -6.015 1.00 63.09 130 ASP A C 1
ATOM 1035 O O . ASP A 1 130 ? 12.409 -12.590 -5.303 1.00 63.09 130 ASP A O 1
ATOM 1039 N N . ALA A 1 131 ? 12.736 -14.043 -6.974 1.00 63.88 131 ALA A N 1
ATOM 1040 C CA . ALA A 1 131 ? 11.314 -14.236 -7.250 1.00 63.88 131 ALA A CA 1
ATOM 1041 C C . ALA A 1 131 ? 10.584 -14.943 -6.098 1.00 63.88 131 ALA A C 1
ATOM 1043 O O . ALA A 1 131 ? 9.442 -14.600 -5.792 1.00 63.88 131 ALA A O 1
ATOM 1044 N N . GLN A 1 132 ? 11.256 -15.872 -5.414 1.00 68.25 132 GLN A N 1
ATOM 1045 C CA . GLN A 1 132 ? 10.720 -16.523 -4.220 1.00 68.25 132 GLN A CA 1
ATOM 1046 C C . GLN A 1 132 ? 10.538 -15.532 -3.060 1.00 68.25 132 GLN A C 1
ATOM 1048 O O . GLN A 1 132 ? 9.516 -15.574 -2.375 1.00 68.25 132 GLN A O 1
ATOM 1053 N N . SER A 1 133 ? 11.484 -14.604 -2.879 1.00 72.56 133 SER A N 1
ATOM 1054 C CA . SER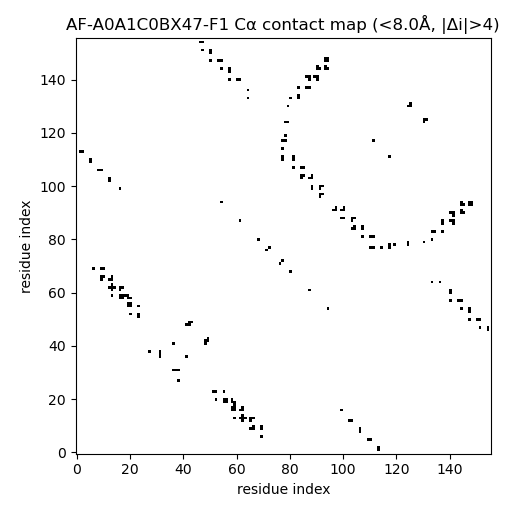 A 1 133 ? 11.378 -13.533 -1.879 1.00 72.56 133 SER A CA 1
ATOM 1055 C C . SER A 1 133 ? 10.183 -12.612 -2.156 1.00 72.56 133 SER A C 1
ATOM 1057 O O . SER A 1 133 ? 9.382 -12.340 -1.256 1.00 72.56 133 SER A O 1
ATOM 1059 N N . TYR A 1 134 ? 9.982 -12.205 -3.417 1.00 79.19 134 TYR A N 1
ATOM 1060 C CA . TYR A 1 134 ? 8.812 -11.401 -3.788 1.00 79.19 134 TYR A CA 1
ATOM 1061 C C . TYR A 1 134 ? 7.499 -12.147 -3.579 1.00 79.19 134 TYR A C 1
ATOM 1063 O O . TYR A 1 134 ? 6.526 -11.554 -3.114 1.00 79.19 134 TYR A O 1
ATOM 1071 N N . PHE A 1 135 ? 7.467 -13.437 -3.913 1.00 78.00 135 PHE A N 1
ATOM 1072 C CA . PHE A 1 135 ? 6.273 -14.254 -3.764 1.00 78.00 135 PHE A CA 1
ATOM 1073 C C . PHE A 1 135 ? 5.885 -14.420 -2.292 1.00 78.00 135 PHE A C 1
ATOM 1075 O O . PHE A 1 135 ? 4.721 -14.226 -1.951 1.00 78.00 135 PHE A O 1
ATOM 1082 N N . ALA A 1 136 ? 6.851 -14.697 -1.411 1.00 81.56 136 ALA A N 1
ATOM 1083 C CA . ALA A 1 136 ? 6.606 -14.840 0.022 1.00 81.56 136 ALA A CA 1
ATOM 1084 C C . ALA A 1 136 ? 6.067 -13.544 0.651 1.00 81.56 136 ALA A C 1
ATOM 1086 O O . ALA A 1 136 ? 5.056 -13.568 1.354 1.00 81.56 136 ALA A O 1
ATOM 1087 N N . ALA A 1 137 ? 6.690 -12.400 0.347 1.00 83.56 137 ALA A N 1
ATOM 1088 C CA . ALA A 1 137 ? 6.228 -11.108 0.849 1.00 83.56 137 ALA A CA 1
ATOM 1089 C C . ALA A 1 137 ? 4.826 -10.753 0.322 1.00 83.56 137 ALA A C 1
ATOM 1091 O O . ALA A 1 137 ? 3.975 -10.293 1.083 1.00 83.56 137 ALA A O 1
ATOM 1092 N N . ASN A 1 138 ? 4.540 -11.030 -0.953 1.00 86.56 138 ASN A N 1
ATOM 1093 C CA . ASN A 1 138 ? 3.199 -10.844 -1.506 1.00 86.56 138 ASN A CA 1
ATOM 1094 C C . ASN A 1 138 ? 2.158 -11.777 -0.888 1.00 86.56 138 ASN A C 1
ATOM 1096 O O . ASN A 1 138 ? 1.038 -11.338 -0.643 1.00 86.56 138 ASN A O 1
ATOM 1100 N N . ALA A 1 139 ? 2.505 -13.038 -0.630 1.00 87.31 139 ALA A N 1
ATOM 1101 C CA . ALA A 1 139 ? 1.603 -13.992 0.004 1.00 87.31 139 ALA A CA 1
ATOM 1102 C C . ALA A 1 139 ? 1.206 -13.528 1.413 1.00 87.31 139 ALA A C 1
ATOM 1104 O O . ALA A 1 139 ? 0.030 -13.585 1.761 1.00 87.31 139 ALA A O 1
ATOM 1105 N N . MET A 1 140 ? 2.156 -12.994 2.188 1.00 89.88 140 MET A N 1
ATOM 1106 C CA . MET A 1 140 ? 1.876 -12.421 3.508 1.00 89.88 140 MET A CA 1
ATOM 1107 C C . MET A 1 140 ? 0.941 -11.204 3.423 1.00 89.88 140 MET A C 1
ATOM 1109 O O . MET A 1 140 ? -0.044 -11.134 4.157 1.00 89.88 140 MET A O 1
ATOM 1113 N N . ILE A 1 141 ? 1.206 -10.273 2.498 1.00 91.50 141 ILE A N 1
ATOM 1114 C CA . ILE A 1 141 ? 0.362 -9.086 2.273 1.00 91.50 141 ILE A CA 1
ATOM 1115 C C . ILE A 1 141 ? -1.053 -9.497 1.842 1.00 91.50 141 ILE A C 1
ATOM 1117 O O . ILE A 1 141 ? -2.038 -8.957 2.345 1.00 91.50 141 ILE A O 1
ATOM 1121 N N . LEU A 1 142 ? -1.168 -10.478 0.944 1.00 91.94 142 LEU A N 1
ATOM 1122 C CA . LEU A 1 142 ? -2.452 -11.002 0.485 1.00 91.94 142 LEU A CA 1
ATOM 1123 C C . LEU A 1 142 ? -3.215 -11.702 1.608 1.00 91.94 142 LEU A C 1
ATOM 1125 O O . LEU A 1 142 ? -4.401 -11.438 1.765 1.00 91.94 142 LEU A O 1
ATOM 1129 N N . ALA A 1 143 ? -2.558 -12.536 2.415 1.00 90.88 143 ALA A N 1
ATOM 1130 C CA . ALA A 1 143 ? -3.197 -13.208 3.544 1.00 90.88 143 ALA A CA 1
ATOM 1131 C C . ALA A 1 143 ? -3.768 -12.198 4.553 1.00 90.88 143 ALA A C 1
ATOM 1133 O O . ALA A 1 143 ? -4.922 -12.323 4.965 1.00 90.88 143 ALA A O 1
ATOM 1134 N N . LEU A 1 144 ? -3.000 -11.153 4.884 1.00 89.94 144 LEU A N 1
ATOM 1135 C CA . LEU A 1 144 ? -3.466 -10.058 5.740 1.00 89.94 144 LEU A CA 1
ATOM 1136 C C . LEU A 1 144 ? -4.639 -9.297 5.108 1.00 89.94 144 LEU A C 1
ATOM 1138 O O . LEU A 1 144 ? -5.610 -8.986 5.794 1.00 89.94 144 LEU A O 1
ATOM 1142 N N . SER A 1 145 ? -4.584 -9.040 3.800 1.00 89.38 145 SER A N 1
ATOM 1143 C CA . SER A 1 145 ? -5.651 -8.332 3.078 1.00 89.38 145 SER A CA 1
ATOM 1144 C C . SER A 1 145 ? -6.944 -9.149 3.009 1.00 89.38 145 SER A C 1
ATOM 1146 O O . SER A 1 145 ? -8.023 -8.600 3.209 1.00 89.38 145 SER A O 1
ATOM 1148 N N . VAL A 1 146 ? -6.847 -10.466 2.799 1.00 91.62 146 VAL A N 1
ATOM 1149 C CA . VAL A 1 146 ? -7.984 -11.401 2.862 1.00 91.62 146 VAL A CA 1
ATOM 1150 C C . VAL A 1 146 ? -8.586 -11.426 4.261 1.00 91.62 146 VAL A C 1
ATOM 1152 O O . VAL A 1 146 ? -9.807 -11.392 4.392 1.00 91.62 146 VAL A O 1
ATOM 1155 N N . LEU A 1 147 ? -7.755 -11.437 5.304 1.00 89.31 147 LEU A N 1
ATOM 1156 C CA . LEU A 1 147 ? -8.227 -11.395 6.68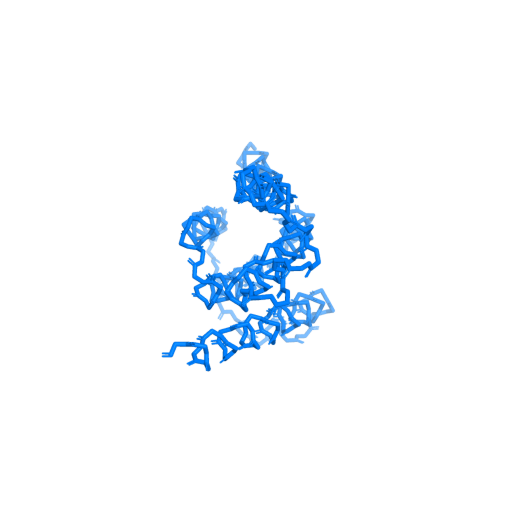6 1.00 89.31 147 LEU A CA 1
ATOM 1157 C C . LEU A 1 147 ? -8.972 -10.086 6.988 1.00 89.31 147 LEU A C 1
ATOM 1159 O O . LEU A 1 147 ? -10.049 -10.128 7.579 1.00 89.31 147 LEU A O 1
ATOM 1163 N N . CYS A 1 148 ? -8.457 -8.943 6.521 1.00 87.38 148 CYS A N 1
ATOM 1164 C CA . CYS A 1 148 ? -9.130 -7.645 6.652 1.00 87.38 148 CYS A CA 1
ATOM 1165 C C . CYS A 1 148 ? -10.458 -7.605 5.884 1.00 87.38 148 CYS A C 1
ATOM 1167 O O . CYS A 1 148 ? -11.463 -7.114 6.399 1.00 87.38 148 CYS A O 1
ATOM 1169 N N . PHE A 1 149 ? -10.485 -8.154 4.670 1.00 89.25 149 PHE A N 1
ATOM 1170 C CA . PHE A 1 149 ? -11.694 -8.234 3.855 1.00 89.25 149 PHE A CA 1
ATOM 1171 C C . PHE A 1 149 ? -12.757 -9.136 4.498 1.00 89.25 149 PHE A C 1
ATOM 1173 O O . PHE A 1 149 ? -13.920 -8.756 4.601 1.00 89.25 149 PHE A O 1
ATOM 1180 N N . TYR A 1 150 ? -12.352 -10.299 5.011 1.00 89.56 150 TYR A N 1
ATOM 1181 C CA . TYR A 1 150 ? -13.240 -11.204 5.736 1.00 89.56 150 TYR A CA 1
ATOM 1182 C C . TYR A 1 150 ? -13.800 -10.565 7.012 1.00 89.56 150 TYR A C 1
ATOM 1184 O O . TYR A 1 150 ? -14.997 -10.666 7.279 1.00 89.56 150 TYR A O 1
ATOM 1192 N N . ALA A 1 151 ? -12.955 -9.870 7.777 1.00 86.12 151 ALA A N 1
ATOM 1193 C CA . ALA A 1 151 ? -13.400 -9.116 8.943 1.00 86.12 151 ALA A CA 1
ATOM 1194 C C . ALA A 1 151 ? -14.410 -8.022 8.551 1.00 86.12 151 ALA A C 1
ATOM 1196 O O . ALA A 1 151 ? -15.407 -7.847 9.244 1.00 86.12 151 ALA A O 1
ATOM 1197 N N . SER A 1 152 ? -14.201 -7.354 7.410 1.00 85.88 152 SER A N 1
ATOM 1198 C CA . SER A 1 152 ? -15.111 -6.316 6.902 1.00 85.88 152 SER A CA 1
ATOM 1199 C C . SER A 1 152 ? -16.488 -6.885 6.566 1.00 85.88 152 SER A C 1
ATOM 1201 O O . SER A 1 152 ? -17.494 -6.308 6.962 1.00 85.88 152 SER A O 1
ATOM 1203 N N . ILE A 1 153 ? -16.537 -8.043 5.895 1.00 87.69 153 ILE A N 1
ATOM 1204 C CA . ILE A 1 153 ? -17.795 -8.740 5.576 1.00 87.69 153 ILE A CA 1
ATOM 1205 C C . ILE A 1 153 ? -18.552 -9.139 6.843 1.00 87.69 153 ILE A C 1
ATOM 1207 O O . ILE A 1 153 ? -19.771 -9.133 6.835 1.00 87.69 153 ILE A O 1
ATOM 1211 N N . LYS A 1 154 ? -17.853 -9.508 7.922 1.00 84.50 154 LYS A N 1
ATOM 1212 C CA . LYS A 1 154 ? -18.504 -9.906 9.178 1.00 84.50 154 LYS A CA 1
ATOM 1213 C C . LYS A 1 154 ? -19.118 -8.753 9.971 1.00 84.50 154 LYS A C 1
ATOM 1215 O O . LYS A 1 154 ? -19.926 -9.021 10.855 1.00 84.50 154 LYS A O 1
ATOM 1220 N N . ILE A 1 155 ? -18.655 -7.527 9.745 1.00 78.00 155 ILE A N 1
ATOM 1221 C CA . ILE A 1 155 ? -19.136 -6.332 10.453 1.00 78.00 155 ILE A CA 1
ATOM 1222 C C . ILE A 1 155 ? -20.316 -5.691 9.714 1.00 78.00 155 ILE A C 1
ATOM 1224 O O . ILE A 1 155 ? -21.140 -5.047 10.358 1.00 78.00 155 ILE A O 1
ATOM 1228 N N . MET A 1 156 ? -20.381 -5.857 8.387 1.00 65.31 156 MET A N 1
ATOM 1229 C CA . MET A 1 156 ? -21.550 -5.513 7.566 1.00 65.31 156 MET A CA 1
ATOM 1230 C C . MET A 1 156 ? -22.691 -6.508 7.767 1.00 65.31 156 MET A C 1
ATOM 1232 O O . MET A 1 156 ? -23.849 -6.039 7.753 1.00 65.31 156 MET A O 1
#

pLDDT: mean 81.35, std 12.01, range [45.78, 93.31]

Sequence (156 aa):
MKTTKLKKWYSMAQVLLCMTPIMFYIQVSYKLIGSNLDLQGLLEQDAAVAISFLAAIINPFIAYQLHNFKKNLKSKETSSILFSLVGLVVAQLLLGNLFYVCILVFLGVQTYRYDKPISFKLGNIIKNKDAQSYFAANAMILALSVLCFYASIKIM